Protein AF-A0A352RMB2-F1 (afdb_monomer)

Sequence (103 aa):
WQHEPLTSGELVKLCEQELQWKKSTTYTVLKKLCEHGIFQNENGTVTSLLSQEGYNAVQSEKFVEDTFDGSLPAFLAAFTTRKALSEKDIAEIQRMIDRCGKE

pLDDT: mean 91.91, std 7.59, range [41.56, 97.81]

Secondary structure (DSSP, 8-state):
-TT-SEEHHHHHHHHHHHH---HHHHHHHHHHHHHTTSEEEETTEEEESS-HHHHHHHHHHHHHHHHHTT-HHHHHHHHHHHSPPPHHHHHHHHHHHHHHTT-

Radius of gyration: 18.99 Å; Cα contacts (8 Å, |Δi|>4): 74; chains: 1; bounding box: 48×26×48 Å

Solvent-accessible surface area (backbone atoms only — not comparable to full-atom values): 5875 Å² total; per-residue (Å²): 107,100,68,56,73,36,40,56,69,57,50,34,53,50,37,33,72,80,67,66,39,54,64,69,53,47,53,54,52,50,49,52,37,34,74,70,55,39,30,44,72,58,97,51,37,32,38,65,69,42,54,72,68,58,49,50,50,56,53,51,52,49,49,35,37,78,73,40,78,55,34,62,68,57,47,52,54,58,51,45,75,82,44,79,73,50,74,66,53,51,55,50,50,50,56,50,50,64,62,65,70,72,117

Structure (mmCIF, N/CA/C/O backbone):
data_AF-A0A352RMB2-F1
#
_entry.id   AF-A0A352RMB2-F1
#
loop_
_atom_site.group_PDB
_atom_site.id
_atom_site.type_symbol
_atom_site.label_atom_id
_atom_site.label_alt_id
_atom_site.label_comp_id
_atom_site.label_asym_id
_atom_site.label_entity_id
_atom_site.label_seq_id
_atom_site.pdbx_PDB_ins_code
_atom_site.Cartn_x
_atom_site.Cartn_y
_atom_site.Cartn_z
_atom_site.occupancy
_atom_site.B_iso_or_equiv
_atom_site.auth_seq_id
_atom_site.auth_comp_id
_atom_site.auth_asym_id
_atom_site.auth_atom_id
_atom_site.pdbx_PDB_model_num
ATOM 1 N N . TRP A 1 1 ? 1.632 8.553 -7.658 1.00 93.81 1 TRP A N 1
ATOM 2 C CA . TRP A 1 1 ? 1.096 9.516 -6.680 1.00 93.81 1 TRP A CA 1
ATOM 3 C C . TRP A 1 1 ? 1.935 10.78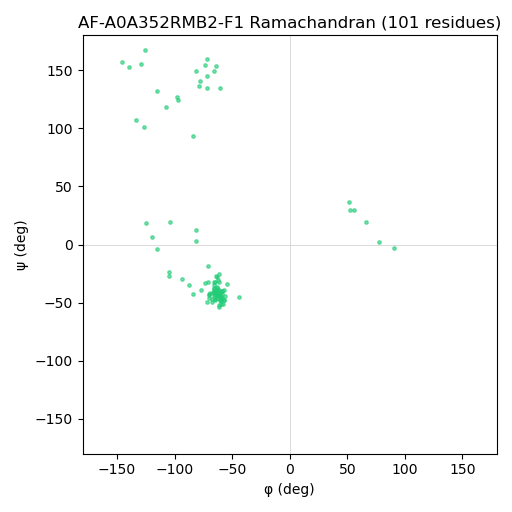4 -6.570 1.00 93.81 1 TRP A C 1
ATOM 5 O O . TRP A 1 1 ? 1.671 11.687 -7.339 1.00 93.81 1 TRP A O 1
ATOM 15 N N . GLN A 1 2 ? 2.965 10.900 -5.718 1.00 93.69 2 GLN A N 1
ATOM 16 C CA . GLN A 1 2 ? 3.606 12.215 -5.450 1.00 93.69 2 GLN A CA 1
ATOM 17 C C . GLN A 1 2 ? 4.298 12.895 -6.648 1.00 93.69 2 GLN A C 1
ATOM 19 O O . GLN A 1 2 ? 4.402 14.117 -6.676 1.00 93.69 2 GLN A O 1
ATOM 24 N N . HIS A 1 3 ? 4.778 12.114 -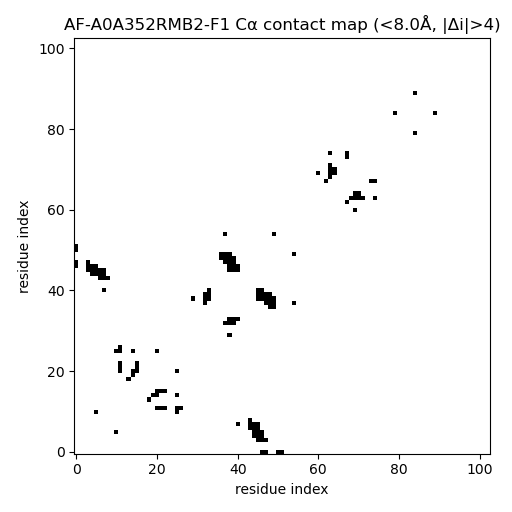7.616 1.00 93.69 3 HIS A N 1
ATOM 25 C CA . HIS A 1 3 ? 5.575 12.608 -8.745 1.00 93.69 3 HIS A CA 1
ATOM 26 C C . HIS A 1 3 ? 4.936 12.335 -10.111 1.00 93.69 3 HIS A C 1
ATOM 28 O O . HIS A 1 3 ? 5.593 12.522 -11.126 1.00 93.69 3 HIS A O 1
ATOM 34 N N . GLU A 1 4 ? 3.704 11.822 -10.158 1.00 90.88 4 GLU A N 1
ATOM 35 C CA . GLU A 1 4 ? 3.084 11.471 -11.440 1.00 90.88 4 GLU A CA 1
ATOM 36 C C . GLU A 1 4 ? 2.478 12.695 -12.149 1.00 90.88 4 GLU A C 1
ATOM 38 O O . GLU A 1 4 ? 2.002 13.604 -11.468 1.00 90.88 4 GLU A O 1
ATOM 43 N N . PRO A 1 5 ? 2.446 12.721 -13.496 1.00 95.44 5 PRO A N 1
ATOM 44 C CA . PRO A 1 5 ? 3.020 11.734 -14.417 1.00 95.44 5 PRO A CA 1
ATOM 45 C C . PRO A 1 5 ? 4.555 11.786 -14.451 1.00 95.44 5 PRO A C 1
ATOM 47 O O . PRO A 1 5 ? 5.143 12.861 -14.397 1.00 95.44 5 PRO A O 1
ATOM 50 N N . LEU A 1 6 ? 5.204 10.629 -14.604 1.00 97.25 6 LEU A N 1
ATOM 51 C CA . LEU A 1 6 ? 6.656 10.552 -14.810 1.00 97.25 6 LEU A CA 1
ATOM 52 C C . LEU A 1 6 ? 7.043 9.397 -15.724 1.00 97.25 6 LEU A C 1
ATOM 54 O O . LEU A 1 6 ? 6.325 8.405 -15.823 1.00 97.25 6 LEU A O 1
ATOM 58 N N . THR A 1 7 ? 8.202 9.481 -16.364 1.00 97.50 7 THR A N 1
ATOM 59 C CA . THR A 1 7 ? 8.698 8.379 -17.190 1.00 97.50 7 THR A CA 1
ATOM 60 C C . THR A 1 7 ? 9.196 7.210 -16.336 1.00 97.50 7 THR A C 1
ATOM 62 O O . THR A 1 7 ? 9.670 7.380 -15.210 1.00 97.50 7 THR A O 1
ATOM 65 N N . SER A 1 8 ? 9.189 5.996 -16.886 1.00 94.50 8 SER A N 1
ATOM 66 C CA . SER A 1 8 ? 9.741 4.815 -16.212 1.00 94.50 8 SER A CA 1
ATOM 67 C C . SER A 1 8 ? 11.243 4.951 -15.931 1.00 94.50 8 SER A C 1
ATOM 69 O O . SER A 1 8 ? 11.757 4.342 -14.994 1.00 94.50 8 SER A O 1
ATOM 71 N N . GLY A 1 9 ? 11.960 5.760 -16.719 1.00 95.81 9 GLY A N 1
ATOM 72 C CA . GLY A 1 9 ? 13.361 6.101 -16.478 1.00 95.81 9 GLY A CA 1
ATOM 73 C C . GLY A 1 9 ? 13.549 7.002 -15.256 1.00 95.81 9 GLY A C 1
ATOM 74 O O . GLY A 1 9 ? 14.437 6.744 -14.445 1.00 95.81 9 GLY A O 1
ATOM 75 N N . GLU A 1 10 ? 12.706 8.023 -15.098 1.00 97.38 10 GLU A N 1
ATOM 76 C CA . GLU A 1 10 ? 12.694 8.888 -13.909 1.00 97.38 10 GLU A CA 1
ATOM 77 C C . GLU A 1 10 ? 12.272 8.110 -12.665 1.00 97.38 10 GLU A C 1
ATOM 79 O O . GLU A 1 10 ? 12.920 8.225 -11.627 1.00 97.38 10 GLU A O 1
ATOM 84 N N . LEU A 1 11 ? 11.271 7.234 -12.791 1.00 97.12 11 LEU A N 1
ATOM 85 C CA . LEU A 1 11 ? 10.835 6.371 -11.698 1.00 97.12 11 LEU A CA 1
ATOM 86 C C . LEU A 1 11 ? 11.971 5.471 -11.198 1.00 97.12 11 LEU A C 1
ATOM 88 O O . LEU A 1 11 ? 12.151 5.324 -9.994 1.00 97.12 11 LEU A O 1
ATOM 92 N N . VAL A 1 12 ? 12.770 4.893 -12.103 1.00 97.50 12 VAL A N 1
ATOM 93 C CA . VAL A 1 12 ? 13.944 4.092 -11.716 1.00 97.50 12 VAL A CA 1
ATOM 94 C C . VAL A 1 12 ? 14.938 4.918 -10.907 1.00 97.50 12 VAL A C 1
ATOM 96 O O . VAL A 1 12 ? 15.394 4.431 -9.878 1.00 97.50 12 VAL A O 1
ATOM 99 N N . LYS A 1 13 ? 15.241 6.148 -11.336 1.00 97.50 13 LYS A N 1
ATOM 100 C CA . LYS A 1 13 ? 16.174 7.029 -10.615 1.00 97.50 13 LYS A CA 1
ATOM 101 C C . LYS A 1 13 ? 15.652 7.382 -9.222 1.00 97.50 13 LYS A C 1
ATOM 103 O O . LYS A 1 13 ? 16.402 7.281 -8.260 1.00 97.50 13 LYS A O 1
ATOM 108 N N . LEU A 1 14 ? 14.367 7.720 -9.107 1.00 97.25 14 LEU A N 1
ATOM 109 C CA . LEU A 1 14 ? 13.738 8.023 -7.819 1.00 97.25 14 LEU A CA 1
ATOM 110 C C . LEU A 1 14 ? 13.744 6.807 -6.886 1.00 97.25 14 LEU A C 1
ATOM 112 O O . LEU A 1 14 ? 14.137 6.916 -5.731 1.00 97.25 14 LEU A O 1
ATOM 116 N N . CYS A 1 15 ? 13.372 5.624 -7.384 1.00 96.81 15 CYS A N 1
ATOM 117 C CA . CYS A 1 15 ? 13.398 4.402 -6.579 1.00 96.81 15 CYS A CA 1
ATOM 118 C C . CYS A 1 15 ? 14.821 3.982 -6.180 1.00 96.81 15 CYS A C 1
ATOM 120 O O . CYS A 1 15 ? 15.008 3.402 -5.114 1.00 96.81 15 CYS A O 1
ATOM 122 N N . GLU A 1 16 ? 15.828 4.251 -7.010 1.00 97.31 16 GLU A N 1
ATOM 123 C CA . GLU A 1 16 ? 17.229 4.020 -6.651 1.00 97.31 16 GLU A CA 1
ATOM 124 C C . GLU A 1 16 ? 17.679 4.964 -5.527 1.00 97.31 16 GLU A C 1
ATOM 126 O O . GLU A 1 16 ? 18.332 4.521 -4.587 1.00 97.31 16 GLU A O 1
ATOM 131 N N . GLN A 1 17 ? 17.288 6.238 -5.579 1.00 97.19 17 GLN A N 1
ATOM 132 C CA . GLN A 1 17 ? 17.659 7.238 -4.574 1.00 97.19 17 GLN A CA 1
ATOM 133 C C . GLN A 1 17 ? 16.943 7.027 -3.234 1.00 97.19 17 GLN A C 1
ATOM 135 O O . GLN A 1 17 ? 17.593 6.979 -2.192 1.00 97.19 17 GLN A O 1
ATOM 140 N N . GLU A 1 18 ? 15.621 6.861 -3.263 1.00 96.50 18 GLU A N 1
ATOM 141 C CA . GLU A 1 18 ? 14.785 6.835 -2.056 1.00 96.50 18 GLU A CA 1
ATOM 142 C C . GLU A 1 18 ? 14.669 5.435 -1.443 1.00 96.50 18 GLU A C 1
ATOM 144 O O . GLU A 1 18 ? 14.587 5.279 -0.227 1.00 96.50 18 GLU A O 1
ATOM 149 N N . LEU A 1 19 ? 14.654 4.394 -2.284 1.00 95.62 19 LEU A N 1
ATOM 150 C CA . LEU A 1 1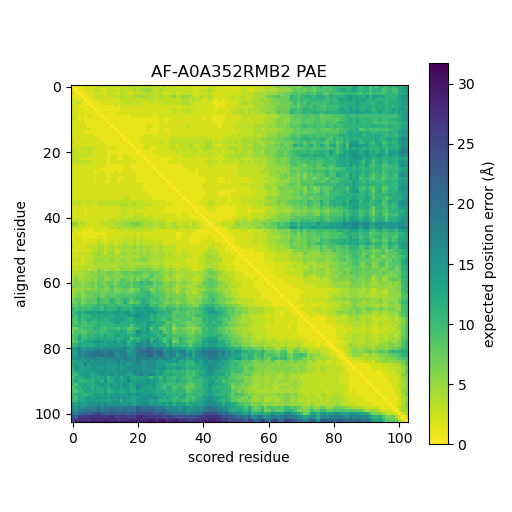9 ? 14.380 3.014 -1.863 1.00 95.62 19 LEU A CA 1
ATOM 151 C C . LEU A 1 19 ? 15.579 2.079 -2.063 1.00 95.62 19 LEU A C 1
ATOM 153 O O . LEU A 1 19 ? 15.496 0.904 -1.702 1.00 95.62 19 LEU A O 1
ATOM 157 N N . GLN A 1 20 ? 16.676 2.572 -2.655 1.00 97.06 20 GLN A N 1
ATOM 158 C CA . GLN A 1 20 ? 17.869 1.782 -2.997 1.00 97.06 20 GLN A CA 1
ATOM 15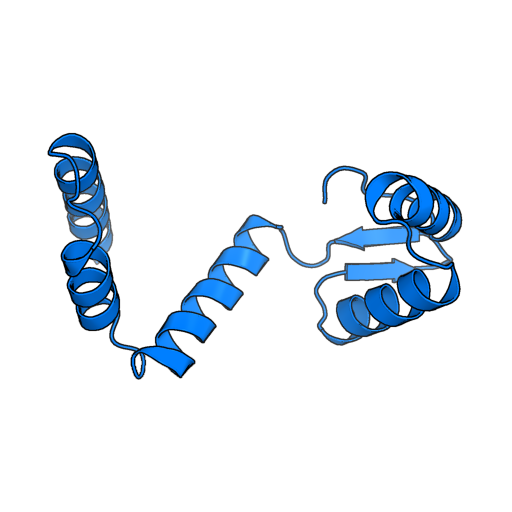9 C C . GLN A 1 20 ? 17.549 0.572 -3.887 1.00 97.06 20 GLN A C 1
ATOM 161 O O . GLN A 1 20 ? 18.205 -0.474 -3.839 1.00 97.06 20 GLN A O 1
ATOM 166 N N . TRP A 1 21 ? 16.509 0.691 -4.714 1.00 97.81 21 TRP A N 1
ATOM 167 C CA . TRP A 1 21 ? 16.104 -0.380 -5.612 1.00 97.81 21 TRP A CA 1
ATOM 168 C C . TRP A 1 21 ? 16.993 -0.440 -6.846 1.00 97.81 21 TRP A C 1
ATOM 170 O O . TRP A 1 21 ? 17.249 0.554 -7.519 1.00 97.81 21 TRP A O 1
ATOM 180 N N . LYS A 1 22 ? 17.380 -1.663 -7.218 1.00 96.81 22 LYS A N 1
ATOM 181 C CA . LYS A 1 22 ? 17.930 -1.926 -8.549 1.00 96.81 22 LYS A CA 1
ATOM 182 C C . LYS A 1 22 ? 16.846 -1.692 -9.599 1.00 96.81 22 LYS A C 1
ATOM 184 O O . LYS A 1 22 ? 15.683 -2.035 -9.382 1.00 96.81 22 LYS A O 1
ATOM 189 N N . LYS A 1 23 ? 17.253 -1.260 -10.797 1.00 96.69 23 LYS A N 1
ATOM 190 C CA . LYS A 1 23 ? 16.373 -1.081 -11.967 1.00 96.69 23 LYS A CA 1
ATOM 191 C C . LYS A 1 23 ? 15.394 -2.248 -12.183 1.00 96.69 23 LYS A C 1
ATOM 193 O O . LYS A 1 23 ? 14.213 -2.019 -12.421 1.00 96.69 23 LYS A O 1
ATOM 198 N N . SER A 1 24 ? 15.861 -3.496 -12.081 1.00 96.88 24 SER A N 1
ATOM 199 C CA . SER A 1 24 ? 15.022 -4.694 -12.260 1.00 96.88 24 SER A CA 1
ATOM 200 C C . SER A 1 24 ? 13.908 -4.814 -11.216 1.00 96.88 24 SER A C 1
ATOM 202 O O . SER A 1 24 ? 12.795 -5.221 -11.552 1.00 96.88 24 SER A O 1
ATOM 204 N N . THR A 1 25 ? 14.186 -4.438 -9.967 1.00 97.56 25 THR A N 1
ATOM 205 C CA . THR A 1 25 ? 13.201 -4.430 -8.881 1.00 97.56 25 THR A CA 1
ATOM 206 C C . THR A 1 25 ? 12.110 -3.409 -9.173 1.00 97.56 25 THR A C 1
ATOM 208 O O . THR A 1 25 ? 10.937 -3.771 -9.139 1.00 97.56 25 THR A O 1
ATOM 211 N N . THR A 1 26 ? 12.481 -2.186 -9.571 1.00 97.38 26 THR A N 1
ATOM 212 C CA . THR A 1 26 ? 11.515 -1.135 -9.926 1.00 97.38 26 THR A CA 1
ATOM 213 C C . THR A 1 26 ? 10.569 -1.588 -11.033 1.00 97.38 26 THR A C 1
ATOM 215 O O . THR A 1 26 ? 9.358 -1.479 -10.877 1.00 97.38 26 THR A O 1
ATOM 218 N N . TYR A 1 27 ? 11.088 -2.172 -12.119 1.00 96.69 27 TYR A N 1
ATOM 219 C CA . TYR A 1 27 ? 10.233 -2.668 -13.204 1.00 96.69 27 TYR A CA 1
ATOM 220 C C . TYR A 1 27 ? 9.346 -3.840 -12.782 1.00 96.69 27 TYR A C 1
ATOM 222 O O . TYR A 1 27 ? 8.192 -3.904 -13.195 1.00 96.69 27 TYR A O 1
ATOM 230 N N . THR A 1 28 ? 9.855 -4.754 -11.952 1.00 97.75 28 THR A N 1
ATOM 231 C CA . THR A 1 28 ? 9.064 -5.897 -11.469 1.00 97.75 28 THR A CA 1
ATOM 232 C C . THR A 1 28 ? 7.910 -5.434 -10.582 1.00 97.75 28 THR A C 1
ATOM 234 O O . THR A 1 28 ? 6.787 -5.909 -10.735 1.00 97.75 28 THR A O 1
ATOM 237 N N . VAL A 1 29 ? 8.169 -4.493 -9.672 1.00 97.06 29 VAL A N 1
ATOM 238 C CA . VAL A 1 29 ? 7.139 -3.917 -8.800 1.00 97.06 29 VAL A CA 1
ATOM 239 C C . VAL A 1 29 ? 6.147 -3.095 -9.617 1.00 97.06 29 VAL A C 1
ATOM 241 O O . VAL A 1 29 ? 4.947 -3.314 -9.486 1.00 97.06 29 VAL A O 1
ATOM 244 N N . LEU A 1 30 ? 6.624 -2.227 -10.517 1.00 96.56 30 LEU A N 1
ATOM 245 C CA . LEU A 1 30 ? 5.760 -1.449 -11.408 1.00 96.56 30 LEU A CA 1
ATOM 246 C C . LEU A 1 30 ? 4.840 -2.360 -12.230 1.00 96.56 30 LEU A C 1
ATOM 248 O O . LEU A 1 30 ? 3.647 -2.099 -12.306 1.00 96.56 30 LEU A O 1
ATOM 252 N N . LYS A 1 31 ? 5.366 -3.458 -12.790 1.00 96.69 31 LYS A N 1
ATOM 253 C CA . LYS A 1 31 ? 4.573 -4.435 -13.552 1.00 96.69 31 LYS A CA 1
ATOM 254 C C . LYS A 1 31 ? 3.428 -5.010 -12.720 1.00 96.69 31 LYS A C 1
ATOM 256 O O . LYS A 1 31 ? 2.298 -5.002 -13.191 1.00 96.69 31 LYS A O 1
ATOM 261 N N . LYS A 1 32 ? 3.699 -5.436 -11.482 1.0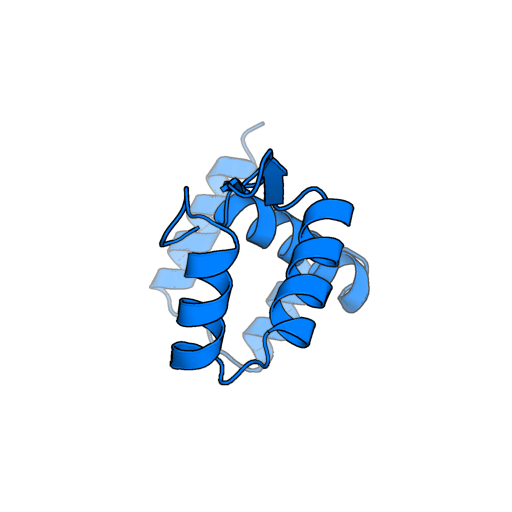0 96.56 32 LYS A N 1
ATOM 262 C CA . LYS A 1 32 ? 2.663 -5.946 -10.566 1.00 96.56 32 LYS A CA 1
ATOM 263 C C . LYS A 1 32 ? 1.613 -4.889 -10.236 1.00 96.56 32 LYS A C 1
ATOM 265 O O . LYS A 1 32 ? 0.427 -5.182 -10.208 1.00 96.56 32 LYS A O 1
ATOM 270 N N . LEU A 1 33 ? 2.048 -3.654 -9.999 1.00 95.00 33 LEU A N 1
ATOM 271 C CA . LEU A 1 33 ? 1.142 -2.544 -9.718 1.00 95.00 33 LEU A CA 1
ATOM 272 C C . LEU A 1 33 ? 0.252 -2.201 -10.923 1.00 95.00 33 LEU A C 1
ATOM 274 O O . LEU A 1 33 ? -0.915 -1.861 -10.730 1.00 95.00 33 LEU A O 1
ATOM 278 N N . CYS A 1 34 ? 0.772 -2.336 -12.146 1.00 95.25 34 CYS A N 1
ATOM 279 C CA . CYS A 1 34 ? -0.027 -2.222 -13.364 1.00 95.25 34 CYS A CA 1
ATOM 280 C C . CYS A 1 34 ? -0.995 -3.397 -13.544 1.00 95.25 34 CYS A C 1
ATOM 282 O O . CYS A 1 34 ? -2.154 -3.187 -13.883 1.00 95.25 34 CYS A O 1
ATOM 284 N N . GLU A 1 35 ? -0.551 -4.628 -13.281 1.00 95.50 35 GLU A N 1
ATOM 285 C CA . GLU A 1 35 ? -1.401 -5.829 -13.323 1.00 95.50 35 GLU A CA 1
ATOM 286 C C . GLU A 1 35 ? -2.548 -5.757 -12.303 1.00 95.50 35 GLU A C 1
ATOM 288 O O . GLU A 1 35 ? -3.643 -6.239 -12.573 1.00 95.50 35 GLU A O 1
ATOM 293 N N . HIS A 1 36 ? -2.324 -5.112 -11.157 1.00 91.44 36 HIS A N 1
ATOM 294 C CA . HIS A 1 36 ? -3.358 -4.847 -10.155 1.00 91.44 36 HIS A CA 1
ATOM 295 C C . HIS A 1 36 ? -4.236 -3.623 -10.476 1.00 91.44 36 HIS A C 1
ATOM 297 O O . HIS A 1 36 ? -5.081 -3.262 -9.661 1.00 91.44 36 HIS A O 1
ATOM 303 N N . GLY A 1 37 ? -4.038 -2.957 -11.619 1.00 92.38 37 GLY A N 1
ATOM 304 C CA . GLY A 1 37 ? -4.835 -1.791 -12.016 1.00 92.38 37 GLY A CA 1
ATOM 305 C C . GLY A 1 37 ? -4.643 -0.561 -11.123 1.00 92.38 37 GLY A C 1
ATOM 306 O O . GLY A 1 37 ? -5.497 0.318 -11.100 1.00 92.38 37 GLY A O 1
ATOM 307 N N . ILE A 1 38 ? -3.544 -0.490 -10.366 1.00 95.19 38 ILE A N 1
ATOM 308 C CA . ILE A 1 38 ? -3.257 0.638 -9.463 1.00 95.19 38 ILE A CA 1
ATOM 309 C C . ILE A 1 38 ? -2.593 1.771 -10.251 1.00 95.19 38 ILE A C 1
ATOM 311 O O . ILE A 1 38 ? -2.928 2.946 -10.093 1.00 95.19 38 ILE A O 1
ATOM 315 N N . PHE A 1 39 ? -1.664 1.404 -11.128 1.00 96.75 39 PHE A N 1
ATOM 316 C CA . PHE A 1 39 ? -0.959 2.305 -12.030 1.00 96.75 39 PHE A CA 1
ATOM 317 C C . PHE A 1 39 ? -1.104 1.818 -13.468 1.00 96.75 39 PHE A C 1
ATOM 319 O O . PHE A 1 39 ? -1.497 0.684 -13.722 1.00 96.75 39 PHE A O 1
ATOM 326 N N . GLN A 1 40 ? -0.737 2.664 -14.415 1.00 97.25 40 GLN A N 1
ATOM 327 C CA . GLN A 1 40 ? -0.516 2.275 -15.797 1.00 97.25 40 GLN A CA 1
ATOM 328 C C . GLN A 1 40 ? 0.837 2.793 -16.267 1.00 97.25 40 GLN A C 1
ATOM 330 O O . GLN A 1 40 ? 1.366 3.764 -15.728 1.00 97.25 40 GLN A O 1
ATOM 335 N N . ASN A 1 41 ? 1.398 2.125 -17.271 1.00 96.31 41 ASN A N 1
ATOM 336 C CA . ASN A 1 41 ? 2.587 2.581 -17.975 1.00 96.31 41 ASN A CA 1
ATOM 337 C C . ASN A 1 41 ? 2.282 2.597 -19.474 1.00 96.31 41 ASN A C 1
ATOM 339 O O . ASN A 1 41 ? 2.296 1.549 -20.121 1.00 96.31 41 ASN A O 1
ATOM 343 N N . GLU A 1 42 ? 2.001 3.781 -20.006 1.00 94.75 42 GLU A N 1
ATOM 344 C CA . GLU A 1 42 ? 1.666 3.990 -21.412 1.00 94.75 42 GLU A CA 1
ATOM 345 C C . GLU A 1 42 ? 2.829 4.682 -22.117 1.00 94.75 42 GLU A C 1
ATOM 347 O O . GLU A 1 42 ? 3.226 5.790 -21.759 1.00 94.75 42 GLU A O 1
ATOM 352 N N . ASN A 1 43 ? 3.409 4.019 -23.121 1.00 92.94 43 ASN A N 1
ATOM 353 C CA . ASN A 1 43 ? 4.552 4.530 -23.891 1.00 92.94 43 ASN A CA 1
ATOM 354 C C . ASN A 1 43 ? 5.749 4.984 -23.028 1.00 92.94 43 ASN A C 1
ATOM 356 O O . ASN A 1 43 ? 6.508 5.867 -23.423 1.00 92.94 43 ASN A O 1
ATOM 360 N N . GLY A 1 44 ? 5.936 4.373 -21.855 1.00 92.75 44 GLY A N 1
ATOM 361 C CA . GLY A 1 44 ? 6.999 4.729 -20.917 1.00 92.75 44 GLY A CA 1
ATOM 362 C C . GLY A 1 44 ? 6.606 5.793 -19.891 1.00 92.75 44 GLY A C 1
ATOM 363 O O . GLY A 1 44 ? 7.426 6.081 -19.023 1.00 92.75 44 GLY A O 1
ATOM 364 N N . THR A 1 45 ? 5.393 6.345 -19.947 1.00 97.19 45 THR A N 1
ATOM 365 C CA . THR A 1 45 ? 4.856 7.295 -18.963 1.00 97.19 45 THR A CA 1
ATOM 366 C C . THR A 1 45 ? 3.996 6.563 -17.941 1.00 97.19 45 THR A C 1
ATOM 368 O O . THR A 1 45 ? 3.044 5.871 -18.292 1.00 97.19 45 THR A O 1
ATOM 371 N N . VAL A 1 46 ? 4.329 6.728 -16.666 1.00 97.44 46 VAL A N 1
ATOM 372 C CA . VAL A 1 46 ? 3.658 6.114 -15.523 1.00 97.44 46 VAL A CA 1
ATOM 373 C C . VAL A 1 46 ? 2.667 7.095 -14.898 1.00 97.44 46 VAL A C 1
ATOM 375 O O . VAL A 1 46 ? 3.047 8.210 -14.529 1.00 97.44 46 VAL A O 1
ATOM 378 N N . THR A 1 47 ? 1.416 6.661 -14.738 1.00 97.12 47 THR A N 1
ATOM 379 C CA . THR A 1 47 ? 0.328 7.419 -14.089 1.00 97.12 47 THR A CA 1
ATOM 380 C C . THR A 1 47 ? -0.530 6.521 -13.202 1.00 97.12 47 THR A C 1
ATOM 382 O O . THR A 1 47 ? -0.651 5.322 -13.454 1.00 97.12 47 THR A O 1
ATOM 385 N N . SER A 1 48 ? -1.148 7.079 -12.162 1.00 96.44 48 SER A N 1
ATOM 386 C CA . SER A 1 48 ? -2.114 6.371 -11.319 1.00 96.44 48 SER A CA 1
ATOM 387 C C . SER A 1 48 ? -3.426 6.132 -12.054 1.00 96.44 48 SER A C 1
ATOM 389 O O . SER A 1 48 ? -3.991 7.062 -12.630 1.00 96.44 48 SER A O 1
ATOM 391 N N . LEU A 1 49 ? -3.946 4.913 -11.943 1.00 94.88 49 LEU A N 1
ATOM 392 C CA . LEU A 1 49 ? -5.338 4.582 -12.254 1.00 94.88 49 LEU A CA 1
ATOM 393 C C . LEU A 1 49 ? -6.226 4.654 -11.006 1.00 94.88 49 LEU A C 1
ATOM 395 O O . LEU A 1 49 ? -7.405 4.981 -11.103 1.00 94.88 49 LEU A O 1
ATOM 399 N N . LEU A 1 50 ? -5.644 4.391 -9.833 1.00 93.31 50 LEU A N 1
ATOM 400 C CA . LEU A 1 50 ? -6.307 4.484 -8.539 1.00 93.31 50 LEU A CA 1
ATOM 401 C C . LEU A 1 50 ? -5.665 5.593 -7.701 1.00 93.31 50 LEU A C 1
ATOM 403 O O . LEU A 1 50 ? -4.438 5.657 -7.580 1.00 93.31 50 LEU A O 1
ATOM 407 N N . SER A 1 51 ? -6.482 6.462 -7.100 1.00 93.56 51 SER A N 1
ATOM 408 C CA . SER A 1 51 ? -5.977 7.476 -6.170 1.00 93.56 51 SER A CA 1
ATOM 409 C C . SER A 1 51 ? -5.354 6.814 -4.939 1.00 93.56 51 SER A C 1
ATOM 411 O O . SER A 1 51 ? -5.735 5.709 -4.552 1.00 93.56 51 SER A O 1
ATOM 413 N N . GLN A 1 52 ? -4.403 7.490 -4.292 1.00 91.81 52 GLN A N 1
ATOM 414 C CA . GLN A 1 52 ? -3.772 6.955 -3.082 1.00 91.81 52 GLN A CA 1
ATOM 415 C C . GLN A 1 52 ? -4.803 6.688 -1.973 1.00 91.81 52 GLN A C 1
ATOM 417 O O . GLN A 1 52 ? -4.737 5.664 -1.299 1.00 91.81 52 GLN A O 1
ATOM 422 N N . GLU A 1 53 ? -5.784 7.578 -1.817 1.00 91.25 53 GLU A N 1
ATOM 423 C CA . GLU A 1 53 ? -6.888 7.409 -0.867 1.00 91.25 53 GLU A CA 1
ATOM 424 C C . GLU A 1 53 ? -7.772 6.210 -1.225 1.00 91.25 53 GLU A C 1
ATOM 426 O O . GLU A 1 53 ? -8.084 5.405 -0.350 1.00 91.25 53 GLU A O 1
ATOM 431 N N . GLY A 1 54 ? -8.111 6.036 -2.507 1.00 90.75 54 GLY A N 1
ATOM 432 C CA . GLY A 1 54 ? -8.885 4.887 -2.979 1.00 90.75 54 GLY A CA 1
ATOM 433 C C . GLY A 1 54 ? -8.149 3.565 -2.770 1.00 90.75 54 GLY A C 1
ATOM 434 O O . GLY A 1 54 ? -8.737 2.594 -2.301 1.00 90.75 54 GLY A O 1
ATOM 435 N N . TYR A 1 55 ? -6.840 3.535 -3.031 1.00 92.25 55 TYR A N 1
ATOM 436 C CA . TYR A 1 55 ? -6.002 2.374 -2.736 1.00 92.25 55 TYR A CA 1
ATOM 437 C C . TYR A 1 55 ? -6.003 2.044 -1.241 1.00 92.25 55 TYR A C 1
ATOM 439 O O . TYR A 1 55 ? -6.223 0.894 -0.864 1.00 92.25 55 TYR A O 1
ATOM 447 N N . ASN A 1 56 ? -5.809 3.050 -0.387 1.00 90.81 56 ASN A N 1
ATOM 448 C CA . ASN A 1 56 ? -5.816 2.862 1.061 1.00 90.81 56 ASN A CA 1
ATOM 449 C C . ASN A 1 56 ? -7.172 2.356 1.567 1.00 90.81 56 ASN A C 1
ATOM 451 O O . ASN A 1 56 ? -7.192 1.496 2.445 1.00 90.81 56 ASN A O 1
ATOM 455 N N . ALA A 1 57 ? -8.285 2.842 1.012 1.00 88.75 57 ALA A N 1
ATOM 456 C CA . ALA A 1 57 ? -9.624 2.379 1.367 1.00 88.75 57 ALA A CA 1
ATOM 457 C C . ALA A 1 57 ? -9.803 0.887 1.044 1.00 88.75 57 ALA A C 1
ATOM 459 O O . ALA A 1 57 ? -10.113 0.111 1.945 1.00 88.75 57 ALA A O 1
ATOM 460 N N . VAL A 1 58 ? -9.490 0.471 -0.190 1.00 88.62 58 VAL A N 1
ATOM 461 C CA . VAL A 1 58 ? -9.582 -0.939 -0.618 1.00 88.62 58 VAL A CA 1
ATOM 462 C C . VAL A 1 58 ? -8.668 -1.841 0.214 1.00 88.62 58 VAL A C 1
ATOM 464 O O . VAL A 1 58 ? -9.060 -2.933 0.619 1.00 88.62 58 VAL A O 1
ATOM 467 N N . GLN A 1 59 ? -7.439 -1.399 0.501 1.00 89.75 59 GLN A N 1
ATOM 468 C CA . GLN A 1 59 ? -6.530 -2.164 1.359 1.00 89.75 59 GLN A CA 1
ATOM 469 C C . GLN A 1 59 ? -7.031 -2.262 2.804 1.00 89.75 59 GLN A C 1
ATOM 471 O O . GLN A 1 59 ? -6.857 -3.304 3.431 1.00 89.75 59 GLN A O 1
ATOM 476 N N . SER A 1 60 ? -7.646 -1.202 3.333 1.00 88.75 60 SER A N 1
ATOM 477 C CA . SER A 1 60 ? -8.178 -1.190 4.700 1.00 88.75 60 SER A CA 1
ATOM 478 C C . SER A 1 60 ? -9.392 -2.105 4.835 1.00 88.75 60 SER A C 1
ATOM 480 O O . SER A 1 60 ? -9.477 -2.851 5.806 1.00 88.75 60 SER A O 1
ATOM 482 N N . GLU A 1 61 ? -10.294 -2.092 3.852 1.00 87.75 61 GLU A N 1
ATOM 483 C CA . GLU A 1 61 ? -11.438 -3.006 3.789 1.00 87.75 61 GLU A CA 1
ATOM 484 C C . GLU A 1 61 ? -10.967 -4.460 3.754 1.00 87.75 61 GLU A C 1
ATOM 486 O O . GLU A 1 61 ? -11.340 -5.246 4.624 1.00 87.75 61 GLU A O 1
ATOM 491 N N . LYS A 1 62 ? -10.040 -4.782 2.843 1.00 90.38 62 LYS A N 1
ATOM 492 C CA . LYS A 1 62 ? -9.457 -6.122 2.749 1.00 90.38 62 LYS A CA 1
ATOM 493 C C . LYS A 1 62 ? -8.773 -6.561 4.044 1.00 90.38 62 LYS A C 1
ATOM 495 O O . LYS A 1 62 ? -8.889 -7.711 4.444 1.00 90.38 62 LYS A O 1
ATOM 500 N N . PHE A 1 63 ? -8.068 -5.660 4.725 1.00 91.69 63 PHE A N 1
ATOM 501 C CA . PHE A 1 63 ? -7.445 -5.973 6.011 1.00 91.69 63 PHE A CA 1
ATOM 502 C C . PHE A 1 63 ? -8.480 -6.341 7.085 1.00 91.69 63 PHE A C 1
ATOM 504 O O . PHE A 1 63 ? -8.270 -7.297 7.836 1.00 91.69 63 PHE A O 1
ATOM 511 N N . VAL A 1 64 ? -9.588 -5.596 7.158 1.00 93.00 64 VAL A N 1
ATOM 512 C CA . VAL A 1 64 ? -10.690 -5.891 8.086 1.00 93.00 64 VAL A CA 1
ATOM 513 C C . VAL A 1 64 ? -11.360 -7.217 7.723 1.00 93.00 64 VAL A C 1
ATOM 515 O O . VAL A 1 64 ? -11.644 -8.011 8.619 1.00 93.00 64 VAL A O 1
ATOM 518 N N . GLU A 1 65 ? -11.553 -7.487 6.434 1.00 91.56 65 GLU A N 1
ATOM 519 C CA . GLU A 1 65 ? -12.096 -8.753 5.935 1.00 91.56 65 GLU A CA 1
ATOM 520 C C . GLU A 1 65 ? -11.196 -9.944 6.301 1.00 91.56 65 GLU A C 1
ATOM 522 O O . GLU A 1 65 ? -11.649 -10.860 6.983 1.00 91.56 65 GLU A O 1
ATOM 527 N N . ASP A 1 66 ? -9.905 -9.881 5.961 1.00 92.94 66 ASP A N 1
ATOM 528 C CA . ASP A 1 66 ? -8.947 -10.979 6.142 1.00 92.94 66 ASP A CA 1
ATOM 529 C C . ASP A 1 66 ? -8.579 -11.236 7.621 1.00 92.94 66 ASP A C 1
ATOM 531 O O . ASP A 1 66 ? -8.260 -12.366 7.992 1.00 92.94 66 ASP A O 1
ATOM 535 N N . THR A 1 67 ? -8.558 -10.198 8.471 1.00 94.06 67 THR A N 1
ATOM 536 C CA . THR A 1 67 ? -8.032 -10.296 9.855 1.00 94.06 67 THR A CA 1
ATOM 537 C C . THR A 1 67 ? -9.125 -10.337 10.922 1.00 94.06 67 THR A C 1
ATOM 539 O O . THR A 1 67 ? -8.903 -10.870 12.010 1.00 94.06 67 THR A O 1
ATOM 542 N N . PHE A 1 68 ? -10.290 -9.751 10.642 1.00 92.50 68 PHE A N 1
ATOM 543 C CA . PHE A 1 68 ? -11.390 -9.610 11.603 1.00 92.50 68 PHE A CA 1
ATOM 544 C C . PHE A 1 68 ? -12.703 -10.192 11.071 1.00 92.50 68 PHE A C 1
ATOM 546 O O . PHE A 1 68 ? -13.768 -9.831 11.575 1.00 92.50 68 PHE A O 1
ATOM 553 N N . ASP A 1 69 ? -12.636 -11.053 10.050 1.00 91.75 69 ASP A N 1
ATOM 554 C CA . ASP A 1 69 ? -13.790 -11.675 9.390 1.00 91.75 69 ASP A CA 1
ATOM 555 C C . ASP A 1 69 ? -14.840 -10.633 8.950 1.00 91.75 69 ASP A C 1
ATOM 557 O O . ASP A 1 69 ? -16.050 -10.826 9.083 1.00 91.75 69 ASP A O 1
ATOM 561 N N . GLY A 1 70 ? -14.371 -9.461 8.504 1.00 89.19 70 GLY A N 1
ATOM 562 C CA . GLY A 1 70 ? -15.214 -8.337 8.079 1.00 89.19 70 GLY A CA 1
ATOM 563 C C . GLY A 1 70 ? -15.828 -7.520 9.223 1.00 89.19 70 GLY A C 1
ATOM 564 O O . GLY A 1 70 ? -16.561 -6.560 8.982 1.00 89.19 70 GLY A O 1
ATOM 565 N N . SER A 1 71 ? -15.535 -7.846 10.484 1.00 91.94 71 SER A N 1
ATOM 566 C CA . SER A 1 71 ? -16.114 -7.166 11.643 1.00 91.94 71 SER A CA 1
ATOM 567 C C . SER A 1 71 ? -15.352 -5.889 12.007 1.00 91.94 71 SER A C 1
ATOM 569 O O . SER A 1 71 ? -14.411 -5.888 12.808 1.00 91.94 71 SER A O 1
ATOM 571 N N . LEU A 1 72 ? -15.817 -4.755 11.474 1.00 88.75 72 LEU A N 1
ATOM 572 C CA . LEU A 1 72 ? -15.307 -3.432 11.850 1.00 88.75 72 LEU A CA 1
ATOM 573 C C . LEU A 1 72 ? -15.413 -3.146 13.369 1.00 88.75 72 LEU A C 1
ATOM 575 O O . LEU A 1 72 ? -14.459 -2.601 13.934 1.00 88.75 72 LEU A O 1
ATOM 579 N N . PRO A 1 73 ? -16.492 -3.542 14.082 1.00 91.00 73 PRO A N 1
ATOM 580 C CA . PRO A 1 73 ? -16.535 -3.425 15.539 1.00 91.00 73 PRO A CA 1
ATOM 581 C C . PRO A 1 73 ? -15.451 -4.249 16.247 1.00 91.00 73 PRO A C 1
ATOM 583 O O . PRO A 1 73 ? -14.861 -3.761 17.211 1.00 91.00 73 PRO A O 1
ATOM 586 N N . ALA A 1 74 ? -15.150 -5.465 15.771 1.00 91.75 74 ALA A N 1
ATOM 587 C CA . ALA A 1 74 ? -14.086 -6.288 16.350 1.00 91.75 74 ALA A CA 1
ATOM 588 C C . ALA A 1 74 ? -12.707 -5.647 16.150 1.00 91.75 74 ALA A C 1
ATOM 590 O O . ALA A 1 74 ? -11.903 -5.623 17.085 1.00 91.75 74 ALA A O 1
ATOM 591 N N . PHE A 1 75 ? -12.462 -5.057 14.976 1.00 92.06 75 PHE A N 1
ATOM 592 C CA . PHE A 1 75 ? -11.255 -4.274 14.718 1.00 92.06 75 PHE A CA 1
ATOM 593 C C . PHE A 1 75 ? -11.107 -3.105 15.705 1.00 92.06 75 PHE A C 1
ATOM 595 O O . PHE A 1 75 ? -10.065 -2.972 16.350 1.00 92.06 75 PHE A O 1
ATOM 602 N N . LEU A 1 76 ? -12.148 -2.283 15.879 1.00 89.44 76 LEU A N 1
ATOM 603 C CA . LEU A 1 76 ? -12.106 -1.137 16.797 1.00 89.44 76 LEU A CA 1
ATOM 604 C C . LEU A 1 76 ? -11.942 -1.568 18.262 1.00 89.44 76 LEU A C 1
ATOM 606 O O . LEU A 1 76 ? -11.167 -0.958 19.005 1.00 89.44 76 LEU A O 1
ATOM 610 N N . ALA A 1 77 ? -12.614 -2.644 18.679 1.00 89.88 77 ALA A N 1
ATOM 611 C CA . ALA A 1 77 ? -12.443 -3.216 20.011 1.00 89.88 77 ALA A CA 1
ATOM 612 C C . ALA A 1 77 ? -10.992 -3.672 20.233 1.00 89.88 77 ALA A C 1
ATOM 614 O O . ALA A 1 77 ? -10.370 -3.301 21.225 1.00 89.88 77 ALA A O 1
ATOM 615 N N . ALA A 1 78 ? -10.408 -4.402 19.279 1.00 89.88 78 ALA A N 1
ATOM 616 C CA . ALA A 1 78 ? -9.016 -4.830 19.356 1.00 89.88 78 ALA A CA 1
ATOM 617 C C . ALA A 1 78 ? -8.043 -3.639 19.366 1.00 89.88 78 ALA A C 1
ATOM 619 O O . ALA A 1 78 ? -7.118 -3.610 20.178 1.00 89.88 78 ALA A O 1
ATOM 620 N N . PHE A 1 79 ? -8.261 -2.623 18.528 1.00 88.06 79 PHE A N 1
ATOM 621 C CA . PHE A 1 79 ? -7.413 -1.429 18.474 1.00 88.06 79 PHE A CA 1
ATOM 622 C C . PHE A 1 79 ? -7.387 -0.679 19.814 1.00 88.06 79 PHE A C 1
ATOM 624 O O . PHE A 1 79 ? -6.319 -0.316 20.322 1.00 88.06 79 PHE A O 1
ATOM 631 N N . THR A 1 80 ? -8.560 -0.514 20.427 1.00 89.12 80 THR A N 1
ATOM 632 C CA . THR A 1 80 ? -8.711 0.219 21.690 1.00 89.12 80 THR A CA 1
ATOM 633 C C . THR A 1 80 ? -8.125 -0.506 22.902 1.00 89.12 80 THR A C 1
ATOM 635 O O . THR A 1 80 ? -7.792 0.155 23.884 1.00 89.12 80 THR A O 1
ATOM 638 N N . THR A 1 81 ? -7.883 -1.824 22.835 1.00 87.50 81 THR A N 1
ATOM 639 C CA . THR A 1 81 ? -7.199 -2.548 23.930 1.00 87.50 81 THR A CA 1
ATOM 640 C C . THR A 1 81 ? -5.754 -2.106 24.156 1.00 87.50 81 THR A C 1
ATOM 642 O O . THR A 1 81 ? -5.274 -2.148 25.287 1.00 87.50 81 THR A O 1
ATOM 645 N N . ARG A 1 82 ? -5.038 -1.691 23.101 1.00 84.06 82 ARG A N 1
ATOM 646 C CA . ARG A 1 82 ? -3.627 -1.265 23.197 1.00 84.06 82 ARG A CA 1
ATOM 647 C C . ARG A 1 82 ? -3.441 0.242 23.119 1.00 84.06 82 ARG A C 1
ATOM 649 O O . ARG A 1 82 ? -2.424 0.745 23.591 1.00 84.06 82 ARG A O 1
ATOM 656 N N . LYS A 1 83 ? -4.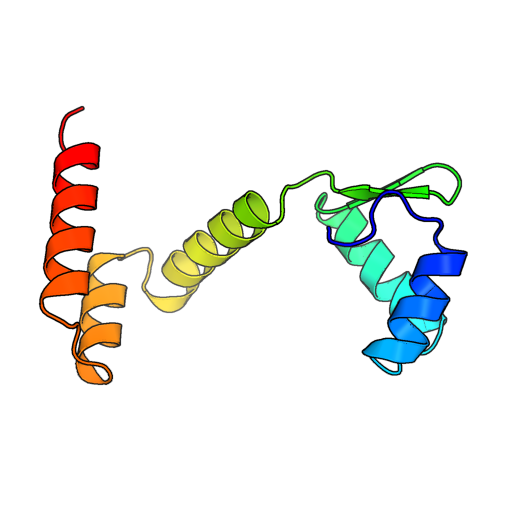387 0.958 22.512 1.00 85.88 83 LYS A N 1
ATOM 657 C CA . LYS A 1 83 ? -4.316 2.406 22.334 1.00 85.88 83 LYS A CA 1
ATOM 658 C C . LYS A 1 83 ? -5.643 3.035 22.728 1.00 85.88 83 LYS A C 1
ATOM 660 O O . LYS A 1 83 ? -6.623 2.936 21.996 1.00 85.88 83 LYS A O 1
ATOM 665 N N . ALA A 1 84 ? -5.648 3.709 23.875 1.00 86.31 84 ALA A N 1
ATOM 666 C CA . ALA A 1 84 ? -6.792 4.507 24.282 1.00 86.31 84 ALA A CA 1
ATOM 667 C C . ALA A 1 84 ? -7.045 5.611 23.246 1.00 86.31 84 ALA A C 1
ATOM 669 O O . ALA A 1 84 ? -6.111 6.282 22.796 1.00 86.31 84 ALA A O 1
ATOM 670 N N . LEU A 1 85 ? -8.309 5.781 22.871 1.00 88.06 85 LEU A N 1
ATOM 671 C CA . LEU A 1 85 ? -8.741 6.905 22.052 1.00 88.06 85 LEU A CA 1
ATOM 672 C C . LEU A 1 85 ? -8.856 8.140 22.939 1.00 88.06 85 LEU A C 1
ATOM 674 O O . LEU A 1 85 ? -9.312 8.050 24.081 1.00 88.06 85 LEU A O 1
ATOM 678 N N . SER A 1 86 ? -8.443 9.292 22.419 1.00 90.50 86 SER A N 1
ATOM 679 C CA . SER A 1 86 ? -8.691 10.551 23.114 1.00 90.50 86 SER A CA 1
ATOM 680 C C . SER A 1 86 ? -10.175 10.917 23.037 1.00 90.50 86 SER A C 1
ATOM 682 O O . SER A 1 86 ? -10.887 10.481 22.132 1.00 90.50 86 SER A O 1
ATOM 684 N N . GLU A 1 87 ? -10.648 11.777 23.941 1.00 92.25 87 GLU A N 1
ATOM 685 C CA . GLU A 1 87 ? -12.017 12.313 23.868 1.00 92.25 87 GLU A CA 1
ATOM 686 C C . GLU A 1 87 ? -12.306 12.976 22.513 1.00 92.25 87 GLU A C 1
ATOM 688 O O . GLU A 1 87 ? -13.415 12.878 21.988 1.00 92.25 87 GLU A O 1
ATOM 693 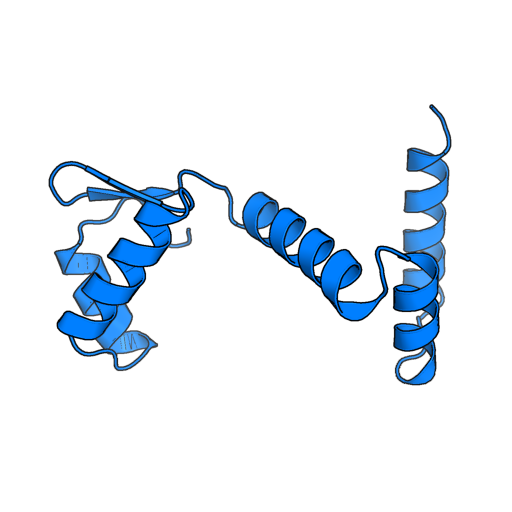N N . LYS A 1 88 ? -11.287 13.606 21.912 1.00 92.38 88 LYS A N 1
ATOM 694 C CA . LYS A 1 88 ? -11.381 14.207 20.580 1.00 92.38 88 LYS A CA 1
ATOM 695 C C . LYS A 1 88 ? -11.618 13.146 19.503 1.00 92.38 88 LYS A C 1
ATOM 697 O O . LYS A 1 88 ? -12.521 13.329 18.690 1.00 92.38 88 LYS A O 1
ATOM 702 N N . ASP A 1 89 ? -10.847 12.058 19.522 1.00 87.44 89 ASP A N 1
ATOM 703 C CA . ASP A 1 89 ? -10.980 10.966 18.548 1.00 87.44 89 ASP A CA 1
ATOM 704 C C . ASP A 1 89 ? -12.351 10.293 18.676 1.00 87.44 89 ASP A C 1
ATOM 706 O O . ASP A 1 89 ? -13.020 10.052 17.676 1.00 87.44 89 ASP A O 1
ATOM 710 N N . ILE A 1 90 ? -12.811 10.055 19.911 1.00 91.06 90 ILE A N 1
ATOM 711 C CA . ILE A 1 90 ? -14.137 9.483 20.185 1.00 91.06 90 ILE A CA 1
ATOM 712 C C . ILE A 1 90 ? -15.236 10.389 19.622 1.00 91.06 90 ILE A C 1
ATOM 714 O O . ILE A 1 90 ? -16.127 9.915 18.917 1.00 91.06 90 ILE A O 1
ATOM 718 N N . ALA A 1 91 ? -15.169 11.696 19.892 1.00 92.88 91 ALA A N 1
ATOM 719 C CA . ALA A 1 91 ? -16.159 12.647 19.395 1.00 92.88 91 ALA A CA 1
ATOM 720 C C . ALA A 1 91 ? -16.166 12.732 17.860 1.00 92.88 91 ALA A C 1
ATOM 722 O O . ALA A 1 91 ? -17.223 12.908 17.255 1.00 92.88 91 ALA A O 1
ATOM 723 N N . GLU A 1 92 ? -15.004 12.626 17.219 1.00 92.00 92 GLU A N 1
ATOM 724 C CA . GLU A 1 92 ? -14.892 12.629 15.761 1.00 92.00 92 GLU A CA 1
ATOM 725 C C . GLU A 1 92 ? -15.464 11.349 15.140 1.00 92.00 92 GLU A C 1
ATOM 727 O O . GLU A 1 92 ? -16.287 11.440 14.226 1.00 92.00 92 GLU A O 1
ATOM 732 N N . ILE A 1 93 ? -15.128 10.180 15.695 1.00 90.00 93 ILE A N 1
ATOM 733 C CA . ILE A 1 93 ? -15.672 8.883 15.267 1.00 90.00 93 ILE A CA 1
ATOM 734 C C . ILE A 1 93 ? -17.195 8.855 15.438 1.00 90.00 93 ILE A C 1
ATOM 736 O O . ILE A 1 93 ? -17.901 8.460 14.512 1.00 90.00 93 ILE A O 1
ATOM 740 N N . GLN A 1 94 ? -17.726 9.341 16.565 1.00 90.50 94 GLN A N 1
ATOM 741 C CA . GLN A 1 94 ? -19.174 9.408 16.777 1.00 90.50 94 GLN A CA 1
ATOM 742 C C . GLN A 1 94 ? -19.857 10.279 15.713 1.00 90.50 94 GLN A C 1
ATO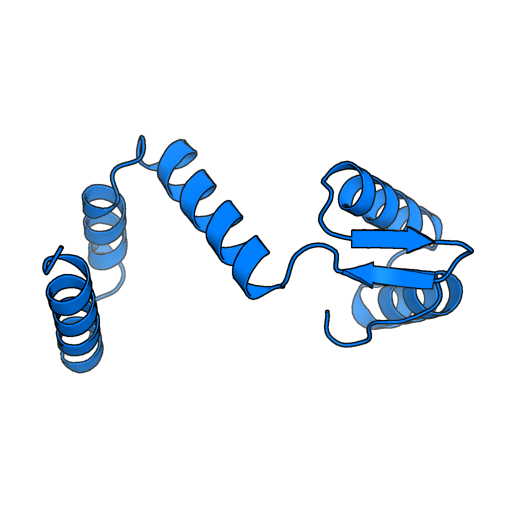M 744 O O . GLN A 1 94 ? -20.826 9.848 15.095 1.00 90.50 94 GLN A O 1
ATOM 749 N N . ARG A 1 95 ? -19.306 11.464 15.409 1.00 92.31 95 ARG A N 1
ATOM 750 C CA . ARG A 1 95 ? -19.827 12.321 14.327 1.00 92.31 95 ARG A CA 1
ATOM 751 C C . ARG A 1 95 ? -19.739 11.663 12.950 1.00 92.31 95 ARG A C 1
ATOM 753 O O . ARG A 1 95 ? -20.527 11.998 12.068 1.00 92.31 95 ARG A O 1
ATOM 760 N N . MET A 1 96 ? -18.754 10.799 12.707 1.00 89.81 96 MET A N 1
ATOM 761 C CA . MET A 1 96 ? -18.690 10.012 11.471 1.00 89.81 96 MET A CA 1
ATOM 762 C C . MET A 1 96 ? -19.833 8.997 11.421 1.00 89.81 96 MET A C 1
ATOM 764 O O . MET A 1 96 ? -20.574 8.995 10.443 1.00 89.81 96 MET A O 1
ATOM 768 N N . ILE A 1 97 ? -20.035 8.221 12.490 1.00 89.31 97 ILE A N 1
ATOM 769 C CA . ILE A 1 97 ? -21.114 7.225 12.591 1.00 89.31 97 ILE A CA 1
ATOM 770 C C . ILE A 1 97 ? -22.488 7.887 12.422 1.00 89.31 97 ILE A C 1
ATOM 772 O O . ILE A 1 97 ? -23.291 7.422 11.617 1.00 89.31 97 ILE A O 1
ATOM 776 N N . ASP A 1 98 ? -22.734 9.013 13.095 1.00 90.88 98 ASP A N 1
ATOM 777 C CA . ASP A 1 98 ? -24.010 9.740 13.020 1.00 90.88 98 ASP A CA 1
ATOM 778 C C . ASP A 1 98 ? -24.305 10.292 11.613 1.00 90.88 98 ASP A C 1
ATOM 780 O O . ASP A 1 98 ? -25.466 10.498 11.254 1.00 90.88 98 ASP A O 1
ATOM 784 N N . ARG A 1 99 ? -23.262 10.566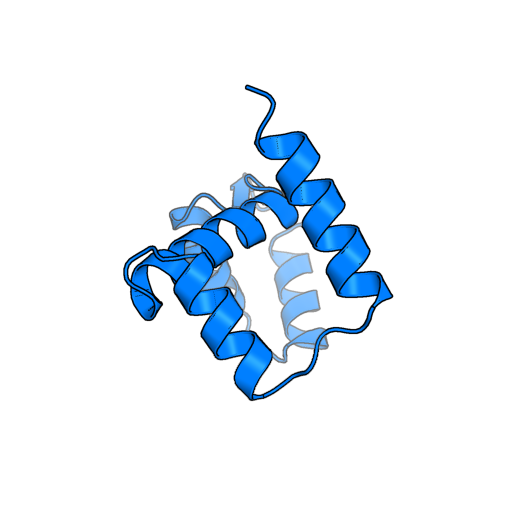 10.815 1.00 89.31 99 ARG A N 1
ATOM 785 C CA . ARG A 1 99 ? -23.405 10.954 9.403 1.00 89.31 99 ARG A CA 1
ATOM 786 C C . ARG A 1 99 ? -23.707 9.752 8.514 1.00 89.31 99 ARG A C 1
ATOM 788 O O . ARG A 1 99 ? -24.510 9.894 7.602 1.00 89.31 99 ARG A O 1
ATOM 795 N N . CYS A 1 100 ? -23.085 8.605 8.779 1.00 81.56 100 CYS A N 1
ATOM 796 C CA . CYS A 1 100 ? -23.289 7.375 8.013 1.00 81.56 100 CYS A CA 1
ATOM 797 C C . CYS A 1 100 ? -24.639 6.700 8.308 1.00 81.56 100 CYS A C 1
ATOM 799 O O . CYS A 1 100 ? -25.222 6.104 7.417 1.00 81.56 100 CYS A O 1
ATOM 801 N N . GLY A 1 101 ? -25.155 6.795 9.537 1.00 67.56 101 GLY A N 1
ATOM 802 C CA . GLY A 1 101 ? -26.407 6.148 9.955 1.00 67.56 101 GLY A CA 1
ATOM 803 C C . GLY A 1 101 ? -27.698 6.890 9.585 1.00 67.56 101 GLY A C 1
ATOM 804 O O . GLY A 1 101 ? -28.741 6.582 10.154 1.00 67.56 101 GLY A O 1
ATOM 805 N N . LYS A 1 102 ? -27.640 7.902 8.708 1.00 54.31 102 LYS A N 1
ATOM 806 C CA . LYS A 1 102 ? -28.797 8.714 8.279 1.00 54.31 102 LYS A CA 1
ATOM 807 C C . LYS A 1 102 ? -29.319 8.380 6.875 1.00 54.31 102 LYS A C 1
ATOM 809 O O . LYS A 1 102 ? -30.052 9.190 6.307 1.00 54.31 102 LYS A O 1
ATOM 814 N N . GLU A 1 103 ? -28.989 7.205 6.354 1.00 41.56 103 GLU A N 1
ATOM 815 C CA . GLU A 1 103 ? -29.596 6.634 5.142 1.00 41.56 103 GLU A CA 1
ATOM 816 C C . GLU A 1 103 ? -30.496 5.444 5.482 1.00 41.56 103 GLU A C 1
ATOM 818 O O . GLU A 1 103 ? -30.070 4.588 6.293 1.00 41.56 103 GLU A O 1
#

Foldseek 3Di:
DVDPFDFLVVQQVVCCVPVVDDSVRSVVVLVVCVVVQQWDQDPRTIDGSADPVRVVVVVVQVCCCVPVVSDPVSVVVVVCVVDPDDPVRVVVVVVVVVVVPPD

Mean predicted aligned error: 6.64 Å

Nearest PDB structures (foldseek):
  1bja-assembly2_B  TM=6.060E-01  e=9.606E-02  Tequatrovirus T4
  3tqn-assembly2_B  TM=5.701E-01  e=2.789E-01  Coxiella burnetii
  5x12-assembly1_A-2  TM=3.723E-01  e=3.406E-01  Bacillus spizizenii str. W23
  8bif-assembly2_D-2  TM=4.356E-01  e=1.057E+00  Photorhabdus laumondii subsp. laumondii TTO1
  8bif-assembly2_C  TM=4.249E-01  e=1.380E+00  Photorhabdus laumondii subsp. laumondii TTO1